Protein AF-A0A0B0IHH5-F1 (afdb_monomer)

Radius of gyration: 28.38 Å; Cα contacts (8 Å, |Δi|>4): 3; chains: 1; bounding box: 73×16×66 Å

Organism: NCBI:txid333138

pLDDT: mean 86.71, std 12.04, range [46.31, 97.19]

Foldseek 3Di:
DPQPDPVNVCVVPDDPCVVVVVVVVVVVVVVVVVVVVVVVVVVVVVVVVVVVVVVVVVVVVVVVVVVVVD

Secondary structure (DSSP, 8-state):
--S--HHHHHHHHS-THHHHHHHHHHHHHHHHHHHHHHHHHHHHHHHHHHHHHHHHHHHHHHHHHHHTT-

InterPro domains:
  IPR025428 Sporulation protein YhaL [PF14147] (14-65)

Sequence (70 aa):
MLTQTAVGAVLLSSPWWVYFVLAGILLSGYLSIKYSLEDKRTEQEWIENEGNIYMQRLEEERERRKISKG

Mean predicted aligned error: 9.38 Å

Solvent-accessible surfac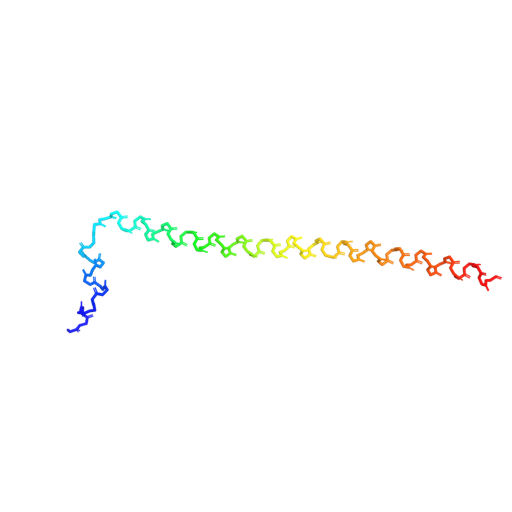e area (backbone atoms only — not comparable to full-atom values): 4062 Å² total; per-residue (Å²): 136,87,71,80,47,71,67,58,50,49,62,74,70,47,61,78,65,56,57,55,52,50,51,49,50,53,51,51,53,50,48,54,52,54,50,58,54,51,49,53,52,57,52,50,56,50,53,54,51,54,51,48,58,50,51,52,56,51,50,53,52,50,52,54,55,51,65,76,74,111

Structure (mmCIF, N/CA/C/O backbone):
data_AF-A0A0B0IHH5-F1
#
_entry.id   AF-A0A0B0IHH5-F1
#
loop_
_atom_site.group_PDB
_atom_site.id
_atom_site.type_symbol
_atom_site.label_atom_id
_atom_site.label_alt_id
_atom_site.label_comp_id
_atom_site.label_asym_id
_atom_site.label_entity_id
_atom_site.label_seq_id
_atom_site.pdbx_PDB_ins_code
_atom_site.Cartn_x
_atom_site.Cartn_y
_atom_site.Cartn_z
_atom_site.occupancy
_atom_site.B_iso_or_equiv
_atom_site.auth_seq_id
_atom_site.auth_comp_id
_atom_site.auth_asym_id
_atom_site.auth_atom_id
_atom_site.pdbx_PDB_model_num
ATOM 1 N N . MET A 1 1 ? 38.450 -6.914 -10.678 1.00 46.31 1 MET A N 1
ATOM 2 C CA . MET A 1 1 ? 37.841 -8.207 -10.285 1.00 46.31 1 MET A CA 1
ATOM 3 C C . MET A 1 1 ? 36.430 -8.084 -9.679 1.00 46.31 1 MET A C 1
ATOM 5 O O . MET A 1 1 ? 35.918 -9.086 -9.210 1.00 46.31 1 MET A O 1
ATOM 9 N N . LEU A 1 2 ? 35.749 -6.924 -9.724 1.00 54.25 2 LEU A N 1
ATOM 10 C CA . LEU A 1 2 ? 34.452 -6.735 -9.036 1.00 54.25 2 LEU A CA 1
ATOM 11 C C . LEU A 1 2 ? 33.199 -6.884 -9.924 1.00 54.25 2 LEU A C 1
ATOM 13 O O . LEU A 1 2 ? 32.090 -6.736 -9.429 1.00 54.25 2 LEU A O 1
ATOM 17 N N . THR A 1 3 ? 33.342 -7.185 -11.218 1.00 58.41 3 THR A N 1
ATOM 18 C CA . THR A 1 3 ? 32.210 -7.213 -12.169 1.00 58.41 3 THR A CA 1
ATOM 19 C C . THR A 1 3 ? 31.794 -8.616 -12.629 1.00 58.41 3 THR A C 1
ATOM 21 O O . THR A 1 3 ? 30.908 -8.738 -13.466 1.00 58.41 3 THR A O 1
ATOM 24 N N . GLN A 1 4 ? 32.388 -9.686 -12.086 1.00 58.78 4 GLN A N 1
ATOM 25 C CA . GLN A 1 4 ? 32.117 -11.075 -12.502 1.00 58.78 4 GLN A CA 1
ATOM 26 C C . GLN A 1 4 ? 31.022 -11.777 -11.677 1.00 58.78 4 GLN A C 1
ATOM 28 O O . GLN A 1 4 ? 31.066 -12.990 -11.486 1.00 58.78 4 GLN A O 1
ATOM 33 N N . THR A 1 5 ? 30.026 -11.055 -11.159 1.00 72.00 5 THR A N 1
ATOM 34 C CA . THR A 1 5 ? 28.833 -11.723 -10.620 1.00 72.00 5 THR A CA 1
ATOM 35 C C . THR A 1 5 ? 27.901 -12.064 -11.782 1.00 72.00 5 THR A C 1
ATOM 37 O O . THR A 1 5 ? 27.552 -11.199 -12.586 1.00 72.00 5 THR A O 1
ATOM 40 N N . ALA A 1 6 ? 27.500 -13.336 -11.887 1.00 67.88 6 ALA A N 1
ATOM 41 C CA . ALA A 1 6 ? 26.653 -13.841 -12.977 1.00 67.88 6 ALA A CA 1
ATOM 42 C C . ALA A 1 6 ? 25.376 -13.002 -13.169 1.00 67.88 6 ALA A C 1
ATOM 44 O O . ALA A 1 6 ? 24.944 -12.764 -14.292 1.00 67.88 6 ALA A O 1
ATOM 45 N N . VAL A 1 7 ? 24.827 -12.471 -12.074 1.00 74.00 7 VAL A N 1
ATOM 46 C CA . VAL A 1 7 ? 23.649 -11.596 -12.085 1.00 74.00 7 VAL A CA 1
ATOM 47 C C . VAL A 1 7 ? 23.933 -10.257 -12.777 1.00 74.00 7 VAL A C 1
ATOM 49 O O . VAL A 1 7 ? 23.135 -9.815 -13.598 1.00 74.00 7 VAL A O 1
ATOM 52 N N . GLY A 1 8 ? 25.080 -9.622 -12.510 1.00 72.81 8 GLY A N 1
ATOM 53 C CA . GLY A 1 8 ? 25.444 -8.346 -13.135 1.00 72.81 8 GLY A CA 1
ATOM 54 C C . GLY A 1 8 ? 25.682 -8.473 -14.642 1.00 72.81 8 GLY A C 1
ATOM 55 O O . GLY A 1 8 ? 25.230 -7.631 -15.414 1.00 72.81 8 GLY A O 1
ATOM 56 N N . ALA A 1 9 ? 26.321 -9.564 -15.073 1.00 73.44 9 ALA A N 1
ATOM 57 C CA . ALA A 1 9 ? 26.551 -9.847 -16.489 1.00 73.44 9 ALA A CA 1
ATOM 58 C C . ALA A 1 9 ? 25.243 -10.133 -17.253 1.00 73.44 9 ALA A C 1
ATOM 60 O O . ALA A 1 9 ? 25.067 -9.662 -18.377 1.00 73.44 9 ALA A O 1
ATOM 61 N N . VAL A 1 10 ? 24.300 -10.853 -16.635 1.00 76.44 10 VAL A N 1
ATOM 62 C CA . VAL A 1 10 ? 22.980 -11.126 -17.227 1.00 76.44 10 VAL A CA 1
ATOM 63 C C . VAL A 1 10 ? 22.157 -9.847 -17.340 1.00 76.44 10 VAL A C 1
ATOM 65 O O . VAL A 1 10 ? 21.550 -9.613 -18.376 1.00 76.44 10 VAL A O 1
ATOM 68 N N . LEU A 1 11 ? 22.179 -8.976 -16.328 1.00 78.69 11 LEU A N 1
ATOM 69 C CA . LEU A 1 11 ? 21.442 -7.712 -16.380 1.00 78.69 11 LEU A CA 1
ATOM 70 C C . LEU A 1 11 ? 21.996 -6.751 -17.438 1.00 78.69 11 LEU A C 1
ATOM 72 O O . LEU A 1 11 ? 21.207 -6.104 -18.119 1.00 78.69 11 LEU A O 1
ATOM 76 N N . LEU A 1 12 ? 23.319 -6.674 -17.619 1.00 81.00 12 LEU A N 1
ATOM 77 C CA . LEU A 1 12 ? 23.946 -5.815 -18.637 1.00 81.00 12 LEU A CA 1
ATOM 78 C C . LEU A 1 12 ? 23.795 -6.352 -20.069 1.00 81.00 12 LEU A C 1
ATOM 80 O O . LEU A 1 12 ? 23.815 -5.570 -21.013 1.00 81.00 12 LEU A O 1
ATOM 84 N N . SER A 1 13 ? 23.643 -7.669 -20.234 1.00 84.94 13 SER A N 1
ATOM 85 C CA . SER A 1 13 ? 23.354 -8.307 -21.528 1.00 84.94 13 SER A CA 1
ATOM 86 C C . SER A 1 13 ? 21.855 -8.501 -21.787 1.00 84.94 13 SER A C 1
ATOM 88 O O . SER A 1 13 ? 21.471 -8.987 -22.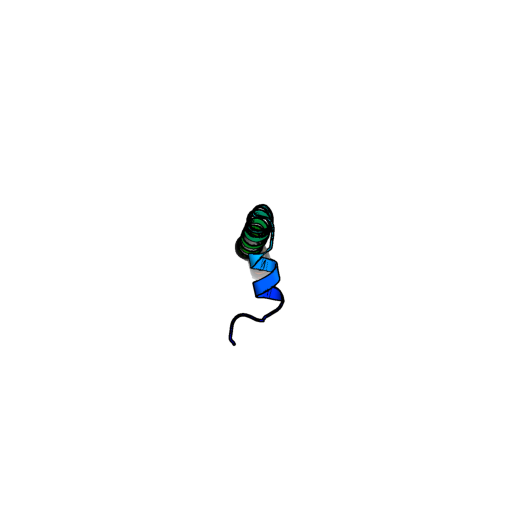853 1.00 84.94 13 SER A O 1
ATOM 90 N N . SER A 1 14 ? 21.000 -8.120 -20.831 1.00 85.50 14 SER A N 1
ATOM 91 C CA . SER A 1 14 ? 19.558 -8.302 -20.949 1.00 85.50 14 SER A CA 1
ATOM 92 C C . SER A 1 14 ? 18.937 -7.311 -21.939 1.00 85.50 14 SER A C 1
ATOM 94 O O . SER A 1 14 ? 19.349 -6.149 -22.011 1.00 85.50 14 SER A O 1
ATOM 96 N N . PRO A 1 15 ? 17.920 -7.739 -22.705 1.00 92.50 15 PRO A N 1
ATOM 97 C CA . PRO A 1 15 ? 17.152 -6.834 -23.545 1.00 92.50 15 PRO A CA 1
ATOM 98 C C . PRO A 1 15 ? 16.533 -5.689 -22.738 1.00 92.50 15 PRO A C 1
ATOM 100 O O . PRO A 1 15 ? 16.072 -5.889 -21.615 1.00 92.50 15 PRO A O 1
ATOM 103 N N . TRP A 1 16 ? 16.408 -4.509 -23.348 1.00 91.19 16 TRP A N 1
ATOM 104 C CA . TRP A 1 16 ? 15.918 -3.311 -22.655 1.00 91.19 16 TRP A CA 1
ATOM 105 C C . TRP A 1 16 ? 14.511 -3.469 -22.046 1.00 91.19 16 TRP A C 1
ATOM 107 O O . TRP A 1 16 ? 14.165 -2.776 -21.091 1.00 91.19 16 TRP A O 1
ATOM 117 N N . TRP A 1 17 ? 13.685 -4.383 -22.568 1.00 94.25 17 TRP A N 1
ATOM 118 C CA . TRP A 1 17 ? 12.339 -4.627 -22.047 1.00 94.25 17 TRP A CA 1
ATOM 119 C C . TRP A 1 17 ? 12.332 -5.289 -20.663 1.00 94.25 17 TRP A C 1
ATOM 121 O O . TRP A 1 17 ? 11.367 -5.129 -19.915 1.00 94.25 17 TRP A O 1
ATOM 131 N N . VAL A 1 18 ? 13.413 -5.978 -20.282 1.00 91.94 18 VAL A N 1
ATOM 132 C CA . VAL A 1 18 ? 13.551 -6.610 -18.960 1.00 91.94 18 VAL A CA 1
ATOM 133 C C . VAL A 1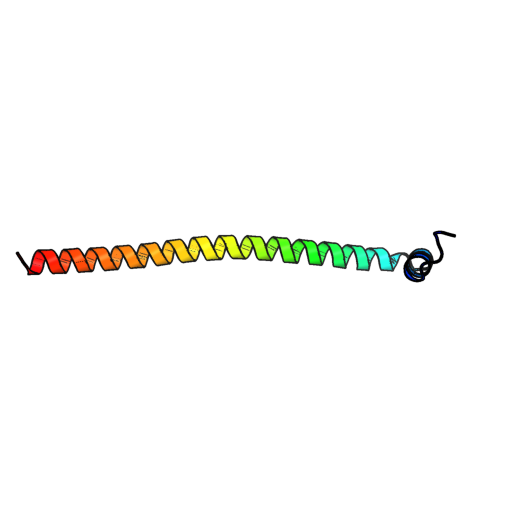 18 ? 13.495 -5.560 -17.852 1.00 91.94 18 VAL A C 1
ATOM 135 O O . VAL A 1 18 ? 12.921 -5.810 -16.793 1.00 91.94 18 VAL A O 1
ATOM 138 N N . TYR A 1 19 ? 13.988 -4.346 -18.109 1.00 92.19 19 TYR A N 1
ATOM 139 C CA . TYR A 1 19 ? 13.894 -3.246 -17.152 1.00 92.19 19 TYR A CA 1
ATOM 140 C C . TYR A 1 19 ? 12.451 -2.772 -16.933 1.00 92.19 19 TYR A C 1
ATOM 142 O O . TYR A 1 19 ? 12.114 -2.407 -15.810 1.00 92.19 19 TYR A O 1
ATOM 150 N N . PHE A 1 20 ? 11.572 -2.836 -17.945 1.00 95.44 20 PHE A N 1
ATOM 151 C CA . PHE A 1 20 ? 10.142 -2.546 -17.756 1.00 95.44 20 PHE A CA 1
ATOM 152 C C . PHE A 1 20 ? 9.462 -3.600 -16.887 1.00 95.44 20 PHE A C 1
ATOM 154 O O . PHE A 1 20 ? 8.660 -3.255 -16.023 1.00 95.44 20 PHE A O 1
ATOM 161 N N . VAL A 1 21 ? 9.813 -4.875 -17.070 1.00 95.44 21 VAL A N 1
ATOM 162 C CA . VAL A 1 21 ? 9.312 -5.955 -16.209 1.00 95.44 21 VAL A CA 1
ATOM 163 C C . VAL A 1 21 ? 9.804 -5.760 -14.777 1.00 95.44 21 VAL A C 1
ATOM 165 O O . VAL A 1 21 ? 9.006 -5.830 -13.847 1.00 95.44 21 VAL A O 1
ATOM 168 N N . LEU A 1 22 ? 11.087 -5.440 -14.588 1.00 94.38 22 LEU A N 1
ATOM 169 C CA . LEU A 1 22 ? 11.654 -5.181 -13.265 1.00 94.38 22 LEU A CA 1
ATOM 170 C C . LEU A 1 22 ? 10.992 -3.974 -12.586 1.00 94.38 22 LEU A C 1
ATOM 172 O O . LEU A 1 22 ? 10.615 -4.059 -11.420 1.00 94.38 22 LEU A O 1
ATOM 176 N N . ALA A 1 23 ? 10.784 -2.880 -13.322 1.00 96.12 23 ALA A N 1
ATOM 177 C CA . ALA A 1 23 ? 10.037 -1.724 -12.836 1.00 96.12 23 ALA A CA 1
ATOM 178 C C . ALA A 1 23 ? 8.595 -2.105 -12.460 1.00 96.12 23 ALA A C 1
ATOM 180 O O . ALA A 1 23 ? 8.118 -1.708 -11.400 1.00 96.12 23 ALA A O 1
ATOM 181 N N . GLY A 1 24 ? 7.927 -2.931 -13.270 1.00 97.12 24 GLY A N 1
ATOM 182 C CA . GLY A 1 24 ? 6.595 -3.459 -12.975 1.00 97.12 24 GLY A CA 1
A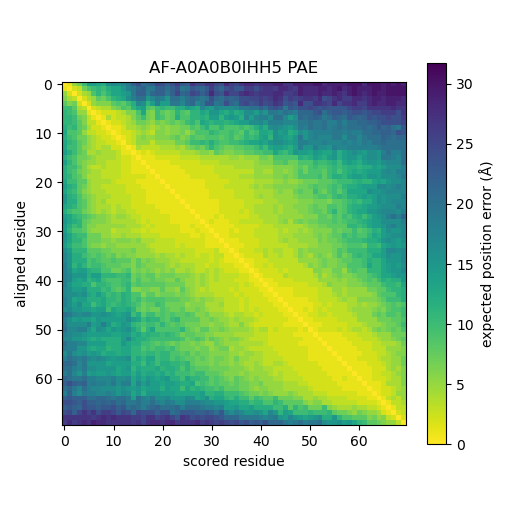TOM 183 C C . GLY A 1 24 ? 6.550 -4.288 -11.690 1.00 97.12 24 GLY A C 1
ATOM 184 O O . GLY A 1 24 ? 5.643 -4.107 -10.881 1.00 97.12 24 GLY A O 1
ATOM 185 N N . ILE A 1 25 ? 7.555 -5.136 -11.449 1.00 96.69 25 ILE A N 1
ATOM 186 C CA . ILE A 1 25 ? 7.673 -5.921 -10.211 1.00 96.69 25 ILE A CA 1
ATOM 187 C C . ILE A 1 25 ? 7.845 -4.997 -9.001 1.00 96.69 25 ILE A C 1
ATOM 189 O O . ILE A 1 25 ? 7.151 -5.171 -7.999 1.00 96.69 25 ILE A O 1
ATOM 193 N N . LEU A 1 26 ? 8.726 -3.995 -9.089 1.00 97.19 26 LEU A N 1
ATOM 194 C CA . LEU A 1 26 ? 8.941 -3.036 -8.001 1.00 97.19 26 LEU A CA 1
ATOM 195 C C . LEU A 1 26 ? 7.675 -2.228 -7.695 1.00 97.19 26 LEU A C 1
ATOM 197 O O . LEU A 1 26 ? 7.302 -2.092 -6.531 1.00 97.19 26 LEU A O 1
ATOM 201 N N . LEU A 1 27 ? 6.984 -1.741 -8.729 1.00 96.81 27 LEU A N 1
ATOM 202 C CA . LEU A 1 27 ? 5.716 -1.023 -8.583 1.00 96.81 27 LEU A CA 1
ATOM 203 C C . LEU A 1 27 ? 4.629 -1.915 -7.974 1.00 96.81 27 LEU A C 1
ATOM 205 O O . LEU A 1 27 ? 3.925 -1.485 -7.063 1.00 96.81 27 LEU A O 1
ATOM 209 N N . SER A 1 28 ? 4.523 -3.167 -8.423 1.00 96.81 28 SER A N 1
ATOM 210 C CA . SER A 1 28 ? 3.579 -4.142 -7.870 1.00 96.81 28 SER A CA 1
ATOM 211 C C . SER A 1 28 ? 3.861 -4.429 -6.397 1.00 96.81 28 SER A C 1
ATOM 213 O O . SER A 1 28 ? 2.933 -4.465 -5.590 1.00 96.81 28 SER A O 1
ATOM 215 N N . GLY A 1 29 ? 5.132 -4.615 -6.030 1.00 96.88 29 GLY A N 1
ATOM 216 C CA . GLY A 1 29 ? 5.536 -4.821 -4.641 1.00 96.88 29 GLY A CA 1
ATOM 217 C C . GLY A 1 29 ? 5.207 -3.611 -3.767 1.00 96.88 29 GLY A C 1
ATOM 218 O O . GLY A 1 29 ? 4.619 -3.762 -2.698 1.00 96.88 29 GLY A O 1
ATOM 219 N N . TYR A 1 30 ? 5.507 -2.402 -4.251 1.00 96.38 30 TYR A N 1
ATOM 220 C CA . TYR A 1 30 ? 5.176 -1.160 -3.552 1.00 96.38 30 TYR A CA 1
ATOM 221 C C . TYR A 1 30 ? 3.667 -1.014 -3.314 1.00 96.38 30 TYR A C 1
ATOM 223 O O . TYR A 1 30 ? 3.241 -0.756 -2.188 1.00 96.38 30 TYR A O 1
ATOM 231 N N . LEU A 1 31 ? 2.852 -1.227 -4.352 1.00 95.12 31 LEU A N 1
ATOM 232 C CA . LEU A 1 31 ? 1.394 -1.151 -4.252 1.00 95.12 31 LEU A CA 1
ATOM 233 C C . LEU A 1 31 ? 0.834 -2.203 -3.296 1.00 95.12 31 LEU A C 1
ATOM 235 O O . LEU A 1 31 ? -0.028 -1.878 -2.486 1.00 95.12 31 LEU A O 1
ATOM 239 N N . SER A 1 32 ? 1.348 -3.433 -3.341 1.00 95.88 32 SER A N 1
ATOM 240 C CA . SER A 1 32 ? 0.937 -4.499 -2.424 1.00 95.88 32 SER A CA 1
ATOM 241 C C . SER A 1 32 ? 1.145 -4.097 -0.960 1.00 95.88 32 SER A C 1
ATOM 243 O 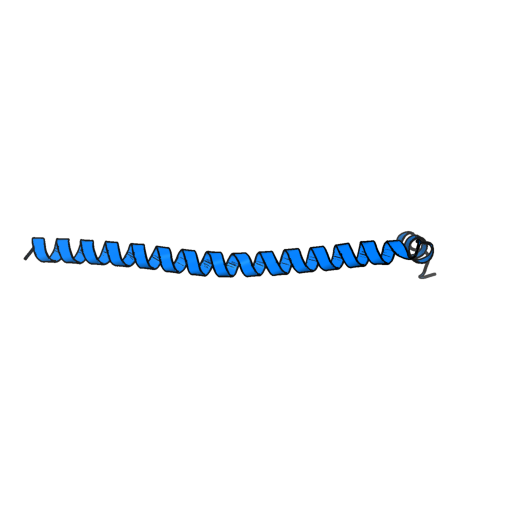O . SER A 1 32 ? 0.229 -4.244 -0.150 1.00 95.88 32 SER A O 1
ATOM 245 N N . ILE A 1 33 ? 2.295 -3.502 -0.626 1.00 94.12 33 ILE A N 1
ATOM 246 C CA . ILE A 1 33 ? 2.569 -3.003 0.731 1.00 94.12 33 ILE A CA 1
ATOM 247 C C . ILE A 1 33 ? 1.643 -1.830 1.081 1.00 94.12 33 ILE A C 1
ATOM 249 O O . ILE A 1 33 ? 1.055 -1.815 2.162 1.00 94.12 33 ILE A O 1
ATOM 253 N N . LYS A 1 34 ? 1.487 -0.862 0.169 1.00 93.38 34 LYS A N 1
ATOM 254 C CA . LYS A 1 34 ? 0.638 0.324 0.361 1.00 93.38 34 LYS A CA 1
ATOM 255 C C . LYS A 1 34 ? -0.815 -0.060 0.643 1.00 93.38 34 LYS A C 1
ATOM 257 O O . LYS A 1 34 ? -1.389 0.439 1.605 1.00 93.38 34 LYS A O 1
ATOM 262 N N . TYR A 1 35 ? -1.387 -0.967 -0.148 1.00 93.56 35 TYR A N 1
ATOM 263 C CA . TYR A 1 35 ? -2.756 -1.448 0.055 1.00 93.56 35 TYR A CA 1
ATOM 264 C C . TYR A 1 35 ? -2.898 -2.272 1.330 1.00 93.56 35 TYR A C 1
ATOM 266 O O . TYR A 1 35 ? -3.846 -2.061 2.074 1.00 93.56 35 TYR A O 1
ATOM 274 N N . SER A 1 36 ? -1.917 -3.120 1.649 1.00 90.50 36 SER A N 1
ATOM 275 C CA . SER A 1 36 ? -1.944 -3.892 2.898 1.00 90.50 36 SER A CA 1
ATOM 276 C C . SER A 1 36 ? -1.953 -3.002 4.145 1.00 90.50 36 SER A C 1
ATOM 278 O O . SER A 1 36 ? -2.485 -3.394 5.178 1.00 90.50 36 SER A O 1
ATOM 280 N N . LEU A 1 37 ? -1.334 -1.818 4.089 1.00 89.50 37 LEU A N 1
ATOM 281 C CA . LEU A 1 37 ? -1.362 -0.863 5.198 1.00 89.50 37 LEU A CA 1
ATOM 282 C C . LEU A 1 37 ? -2.690 -0.098 5.263 1.00 89.50 37 LEU A C 1
ATOM 284 O O . LEU A 1 37 ? -3.184 0.183 6.353 1.00 89.50 37 LEU A O 1
ATOM 288 N N . GLU A 1 38 ? -3.256 0.237 4.106 1.00 92.06 38 GLU A N 1
ATOM 289 C CA . GLU A 1 38 ? -4.532 0.945 4.007 1.00 92.06 38 GLU A CA 1
ATOM 290 C C . GLU A 1 38 ? -5.705 0.076 4.483 1.00 92.06 38 GLU A C 1
ATOM 292 O O . GLU A 1 38 ? -6.496 0.547 5.300 1.00 92.06 38 GLU A O 1
ATOM 297 N N . ASP A 1 39 ? -5.738 -1.205 4.098 1.00 88.88 39 ASP A N 1
ATOM 298 C CA . ASP A 1 39 ? -6.734 -2.178 4.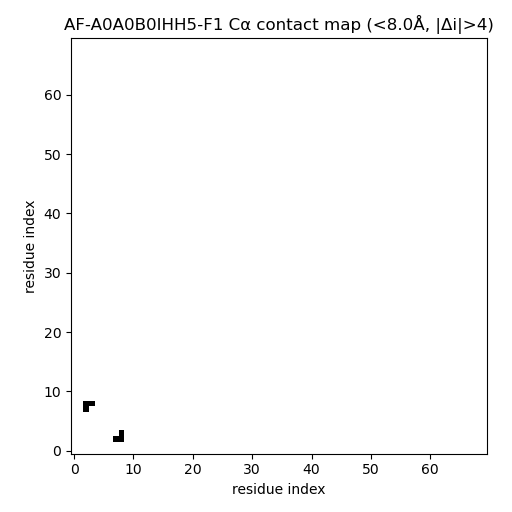570 1.00 88.88 39 ASP A CA 1
ATOM 299 C C . ASP A 1 39 ? -6.727 -2.303 6.096 1.00 88.88 39 ASP A C 1
ATOM 301 O O . ASP A 1 39 ? -7.781 -2.251 6.726 1.00 88.88 39 ASP A O 1
ATOM 305 N N . LYS A 1 40 ? -5.541 -2.370 6.717 1.00 89.00 40 LYS A N 1
ATOM 306 C CA . LYS A 1 40 ? -5.416 -2.465 8.183 1.00 89.00 40 LYS A CA 1
ATOM 307 C C . LYS A 1 40 ? -6.028 -1.276 8.913 1.00 89.00 40 LYS A C 1
ATOM 309 O O . LYS A 1 40 ? -6.567 -1.441 10.002 1.00 89.00 40 LYS A O 1
ATOM 314 N N . ARG A 1 41 ? -5.922 -0.072 8.346 1.00 90.31 41 ARG A N 1
ATOM 315 C CA . ARG A 1 41 ? -6.520 1.124 8.950 1.00 90.31 41 ARG A CA 1
ATOM 316 C C . ARG A 1 41 ? -8.043 1.051 8.882 1.00 90.31 41 ARG A C 1
ATOM 318 O O . ARG A 1 41 ? -8.702 1.299 9.884 1.00 90.31 41 ARG A O 1
ATOM 325 N N . THR A 1 42 ? -8.585 0.693 7.723 1.00 89.94 42 THR A N 1
ATOM 326 C CA . THR A 1 42 ? -10.035 0.570 7.532 1.00 89.94 42 THR A CA 1
ATOM 327 C C . THR A 1 42 ? -10.629 -0.541 8.396 1.00 89.94 42 THR A C 1
ATOM 329 O O . THR A 1 42 ? -11.684 -0.350 8.996 1.00 89.94 42 THR A O 1
ATOM 332 N N . GLU A 1 43 ? -9.937 -1.672 8.521 1.00 90.38 43 GLU A N 1
ATOM 333 C CA . GLU A 1 43 ? -10.343 -2.767 9.402 1.00 90.38 43 GLU A CA 1
ATOM 334 C C . GLU A 1 43 ? -10.359 -2.326 10.874 1.00 90.38 43 GLU A C 1
ATOM 336 O O . GLU A 1 43 ? -11.327 -2.587 11.584 1.00 90.38 43 GLU A O 1
ATOM 341 N N . GLN A 1 44 ? -9.348 -1.573 11.321 1.00 91.75 44 GLN A N 1
ATOM 342 C CA . GLN A 1 44 ? -9.281 -1.057 12.690 1.00 91.75 44 GLN A CA 1
ATOM 343 C C . GLN A 1 44 ? -10.426 -0.083 13.018 1.00 91.75 44 GLN A C 1
ATOM 345 O O . GLN A 1 44 ? -11.049 -0.207 14.072 1.00 91.75 44 GLN A O 1
ATOM 350 N N . GLU A 1 45 ? -10.732 0.858 12.119 1.00 92.50 45 GLU A N 1
ATOM 351 C CA . GLU A 1 45 ? -11.857 1.795 12.285 1.00 92.50 45 GLU A CA 1
ATOM 352 C C . GLU A 1 45 ? -13.201 1.056 12.386 1.00 92.50 45 GLU A C 1
ATOM 354 O O . GLU A 1 45 ? -14.089 1.439 13.153 1.00 92.50 45 GLU A O 1
ATOM 359 N N . TRP A 1 46 ? -13.353 -0.030 11.627 1.00 91.75 46 TRP A N 1
ATOM 360 C CA . TRP A 1 46 ? -14.546 -0.866 11.681 1.00 91.75 46 TRP A CA 1
ATOM 361 C C . TRP A 1 46 ? -14.642 -1.648 12.999 1.00 91.75 46 TRP A C 1
ATOM 363 O O . TRP A 1 46 ? -15.698 -1.632 13.635 1.00 91.75 46 TRP A O 1
ATOM 373 N N . ILE A 1 47 ? -13.533 -2.238 13.462 1.00 91.25 47 ILE A N 1
ATOM 374 C CA . ILE A 1 47 ? -13.449 -2.939 14.754 1.00 91.25 47 ILE A CA 1
ATOM 375 C C . ILE A 1 47 ? -13.819 -2.003 15.914 1.00 91.25 47 ILE A C 1
ATOM 377 O O . ILE A 1 47 ? -14.578 -2.391 16.805 1.00 91.25 47 ILE A O 1
ATOM 381 N N . GLU A 1 48 ? -13.317 -0.766 15.917 1.00 91.75 48 GLU A N 1
ATOM 382 C CA . GLU A 1 48 ? -13.636 0.214 16.963 1.00 91.75 48 GLU A CA 1
ATOM 383 C C . GLU A 1 48 ? -15.122 0.587 16.975 1.00 91.75 48 GLU A C 1
ATOM 385 O O . GLU A 1 48 ? -15.744 0.623 18.042 1.00 91.75 48 GLU A O 1
ATOM 390 N N . ASN A 1 49 ? -15.721 0.801 15.801 1.00 93.75 49 ASN A N 1
ATOM 391 C CA . ASN A 1 49 ? -17.146 1.105 15.693 1.00 93.75 49 ASN A CA 1
ATOM 392 C C . ASN A 1 49 ? -18.032 -0.054 16.167 1.00 93.75 49 ASN A C 1
ATOM 394 O O . ASN A 1 49 ? -18.987 0.173 16.915 1.00 93.75 49 ASN A O 1
ATOM 398 N N . GLU A 1 50 ? -17.721 -1.295 15.787 1.00 92.06 50 GLU A N 1
ATOM 399 C CA . GLU A 1 50 ? -18.461 -2.460 16.283 1.00 92.06 50 GLU A CA 1
ATOM 400 C C . GLU A 1 50 ? -18.306 -2.642 17.796 1.00 92.06 50 GLU A C 1
ATOM 402 O O . GLU A 1 50 ? -19.288 -2.925 18.494 1.00 92.06 50 GLU A O 1
ATOM 407 N N . GLY A 1 51 ? -17.098 -2.411 18.321 1.00 93.56 51 GLY A N 1
ATOM 408 C CA . GLY A 1 51 ? -16.833 -2.398 19.756 1.00 93.56 51 GLY A CA 1
ATOM 409 C C . GLY A 1 51 ? -17.699 -1.372 20.490 1.00 93.56 51 GLY A C 1
ATOM 410 O O . GLY A 1 51 ? -18.303 -1.691 21.516 1.00 93.56 51 GLY A O 1
ATOM 411 N N . ASN A 1 52 ? -17.841 -0.167 19.935 1.00 94.12 52 ASN A N 1
ATOM 412 C CA . ASN A 1 52 ? -18.676 0.883 20.512 1.00 94.12 52 ASN A CA 1
ATOM 413 C C . ASN A 1 52 ? -20.168 0.499 20.529 1.00 94.12 52 ASN A C 1
ATOM 415 O O . ASN A 1 52 ? -20.831 0.636 21.558 1.00 94.12 52 ASN A O 1
ATOM 419 N N . ILE A 1 53 ? -20.689 -0.069 19.434 1.00 94.50 53 ILE A N 1
ATOM 420 C CA . ILE A 1 53 ? -22.075 -0.573 19.374 1.00 94.50 53 ILE A CA 1
ATOM 421 C C . ILE A 1 53 ? -22.306 -1.688 20.407 1.00 94.50 53 ILE A C 1
ATOM 423 O O . ILE A 1 53 ? -23.379 -1.786 21.009 1.00 94.50 53 ILE A O 1
ATOM 427 N N . TYR A 1 54 ? -21.323 -2.561 20.636 1.00 93.50 54 TYR A N 1
ATOM 428 C CA . TYR A 1 54 ? -21.414 -3.576 21.686 1.00 93.50 54 TYR A CA 1
ATOM 429 C C . TYR A 1 54 ? -21.476 -2.955 23.089 1.00 93.50 54 TYR A C 1
ATOM 431 O O . TYR A 1 54 ? -22.340 -3.328 23.885 1.00 93.50 54 TYR A O 1
ATOM 439 N N . MET A 1 55 ? -20.613 -1.978 23.377 1.00 93.62 55 MET A N 1
ATOM 440 C CA . MET A 1 55 ? -20.583 -1.294 24.674 1.00 93.62 55 MET A CA 1
ATOM 441 C C . MET A 1 55 ? -21.885 -0.551 24.973 1.00 93.62 55 MET A C 1
ATOM 443 O O . MET A 1 55 ? -22.406 -0.685 26.079 1.00 93.62 55 MET A O 1
ATOM 447 N N . GLN A 1 56 ? -22.460 0.137 23.983 1.00 93.75 56 GLN A N 1
ATOM 448 C CA . GLN A 1 56 ? -23.758 0.805 24.125 1.00 93.75 56 GLN A CA 1
ATOM 449 C C . GLN A 1 56 ? -24.866 -0.174 24.531 1.00 93.75 56 GLN A C 1
ATOM 451 O O . GLN A 1 56 ? -25.583 0.060 25.502 1.00 93.75 56 GLN A O 1
ATOM 456 N N . ARG A 1 57 ? -24.963 -1.326 23.854 1.00 93.44 57 ARG A N 1
ATOM 457 C CA . ARG A 1 57 ? -25.958 -2.360 24.194 1.00 93.44 57 ARG A CA 1
ATOM 458 C C . ARG A 1 57 ? -25.762 -2.911 25.607 1.00 93.44 57 ARG A C 1
ATOM 460 O O . ARG A 1 57 ? -26.733 -3.153 26.323 1.00 93.44 57 ARG A O 1
ATOM 467 N N . LEU A 1 58 ? -24.512 -3.086 26.032 1.00 92.94 58 LEU A N 1
ATOM 468 C CA . LEU A 1 58 ? -24.192 -3.550 27.381 1.00 92.94 58 LEU A CA 1
ATOM 469 C C . LEU A 1 58 ? -24.573 -2.519 28.455 1.00 92.94 58 LEU A C 1
ATOM 471 O O . LEU A 1 58 ? -25.040 -2.895 29.534 1.00 92.94 58 LEU A O 1
ATOM 475 N N . GLU A 1 59 ? -24.368 -1.231 28.183 1.00 93.38 59 GLU A N 1
ATOM 476 C CA . GLU A 1 59 ? -24.795 -0.141 29.062 1.00 93.38 59 GLU A CA 1
ATOM 477 C C . GLU A 1 59 ? -26.317 -0.095 29.195 1.00 93.38 59 GLU A C 1
ATOM 479 O O . GLU A 1 59 ? -26.821 -0.070 30.318 1.00 93.38 59 GLU A O 1
ATOM 484 N N . GLU A 1 60 ? -27.056 -0.206 28.088 1.00 93.19 60 GLU A N 1
ATOM 485 C CA . GLU A 1 60 ? -28.520 -0.287 28.115 1.00 93.19 60 GLU A CA 1
ATOM 486 C C . GLU A 1 60 ? -29.019 -1.465 28.963 1.00 93.19 60 GLU A C 1
ATOM 488 O O . GLU A 1 60 ? -29.941 -1.313 29.769 1.00 93.19 60 GLU A O 1
ATOM 493 N N . GLU A 1 61 ? -28.408 -2.646 28.833 1.00 91.94 61 GLU A N 1
ATOM 494 C CA . GLU A 1 61 ? -28.748 -3.793 29.679 1.00 91.94 61 GLU A CA 1
ATOM 495 C C . GLU A 1 61 ? -28.439 -3.548 31.159 1.00 91.94 61 GLU 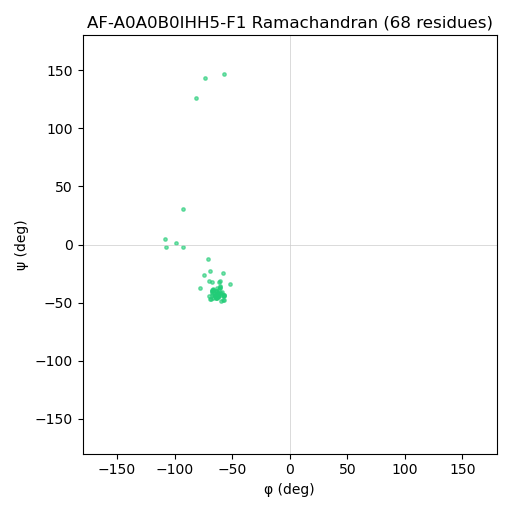A C 1
ATOM 497 O O . GLU A 1 61 ? -29.226 -3.937 32.028 1.00 91.94 61 GLU A O 1
ATOM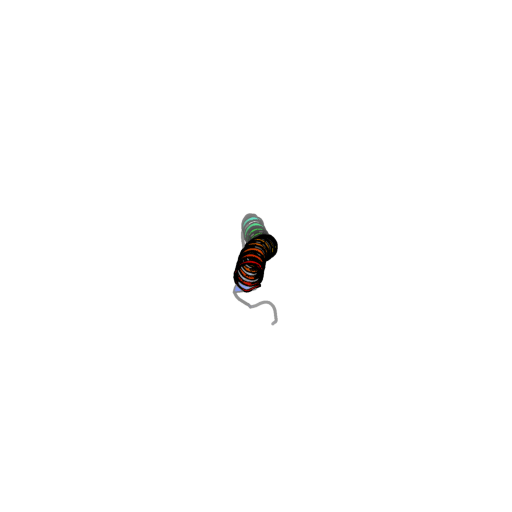 502 N N . ARG A 1 62 ? -27.302 -2.915 31.474 1.00 89.88 62 ARG A N 1
ATOM 503 C CA . ARG A 1 62 ? -26.944 -2.567 32.857 1.00 89.88 62 ARG A CA 1
ATOM 504 C C . ARG A 1 62 ? -27.954 -1.602 33.462 1.00 89.88 62 ARG A C 1
ATOM 506 O O . ARG A 1 62 ? -28.375 -1.826 34.596 1.00 89.88 62 ARG A O 1
ATOM 513 N N . GLU A 1 63 ? -28.369 -0.583 32.719 1.00 91.88 63 GLU A N 1
ATOM 514 C CA . GLU A 1 63 ? -29.375 0.382 33.168 1.00 91.88 63 GLU A CA 1
ATOM 515 C C . GLU A 1 63 ? -30.742 -0.285 33.373 1.00 91.88 63 GLU A C 1
ATOM 517 O O . GLU A 1 63 ? -31.354 -0.120 34.430 1.00 91.88 63 GLU A O 1
ATOM 522 N N . ARG A 1 64 ? -31.180 -1.164 32.458 1.00 89.44 64 ARG A N 1
ATOM 523 C CA . ARG A 1 64 ? -32.416 -1.956 32.644 1.00 89.44 64 ARG A CA 1
ATOM 524 C C . ARG A 1 64 ? -32.372 -2.819 33.908 1.00 89.44 64 ARG A C 1
ATOM 526 O O . ARG A 1 64 ? -33.361 -2.898 34.636 1.00 89.44 64 ARG A O 1
ATOM 533 N N . ARG A 1 65 ? -31.228 -3.447 34.205 1.00 85.06 65 ARG A N 1
ATOM 534 C CA . ARG A 1 65 ? -31.045 -4.256 35.426 1.00 85.06 65 ARG A CA 1
ATOM 535 C C . ARG A 1 65 ? -31.003 -3.412 36.702 1.00 85.06 65 ARG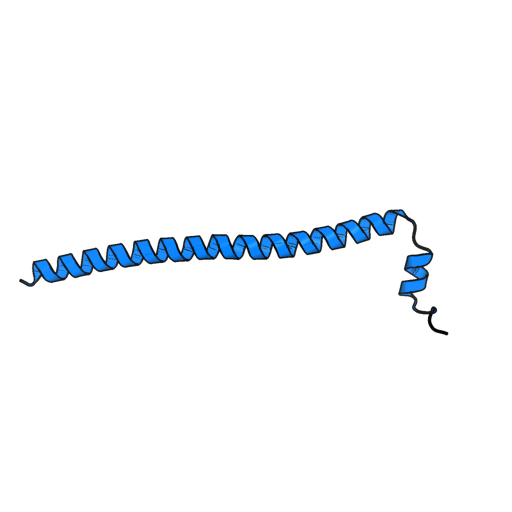 A C 1
ATOM 537 O O . ARG A 1 65 ? -31.422 -3.914 37.743 1.00 85.06 65 ARG A O 1
ATOM 544 N N . LYS A 1 66 ? -30.508 -2.169 36.646 1.00 83.25 66 LYS A N 1
ATOM 545 C CA . LYS A 1 66 ? -30.551 -1.228 37.780 1.00 83.25 66 LYS A CA 1
ATOM 546 C C . LYS A 1 66 ? -31.980 -0.774 38.070 1.00 83.25 66 LYS A C 1
ATOM 548 O O . LYS A 1 66 ? -32.394 -0.841 39.220 1.00 83.25 66 LYS A O 1
ATOM 553 N N . ILE A 1 67 ? -32.738 -0.390 37.039 1.00 75.62 67 ILE A N 1
ATOM 554 C CA . ILE A 1 67 ? -34.134 0.064 37.179 1.00 75.62 67 ILE A CA 1
ATOM 555 C C . ILE A 1 67 ? -35.031 -1.059 37.718 1.00 75.62 67 ILE A C 1
ATOM 557 O O . ILE A 1 67 ? -35.885 -0.807 38.551 1.00 75.62 67 ILE A O 1
ATOM 561 N N . SER A 1 68 ? -34.809 -2.312 37.305 1.00 68.81 68 SER A N 1
ATOM 562 C CA . SER A 1 68 ? -35.584 -3.465 37.795 1.00 68.81 68 SER A CA 1
ATOM 563 C C . SER A 1 68 ? -35.290 -3.867 39.251 1.00 68.81 68 SER A C 1
ATOM 565 O O . SER A 1 68 ? -36.004 -4.717 39.784 1.00 68.81 68 SER A O 1
ATOM 567 N N . LYS A 1 69 ? -34.218 -3.356 39.870 1.00 61.94 69 LYS A N 1
ATOM 568 C CA . LYS A 1 69 ? -33.804 -3.711 41.240 1.00 61.94 69 LYS A CA 1
ATOM 569 C C . LYS A 1 69 ? -34.053 -2.604 42.278 1.00 61.94 69 LYS A C 1
ATOM 571 O O . LYS A 1 69 ? -33.741 -2.841 43.444 1.00 61.94 69 LYS A O 1
ATOM 576 N N . GLY A 1 70 ? -34.561 -1.438 41.870 1.00 52.72 70 GLY A N 1
ATOM 577 C CA . GLY A 1 70 ? -35.026 -0.364 42.761 1.00 52.72 70 GLY A CA 1
ATOM 578 C C . GLY A 1 70 ? -36.536 -0.408 42.930 1.00 52.72 70 GLY A C 1
ATOM 579 O O . GLY A 1 70 ? -36.992 -0.068 44.040 1.00 52.72 70 GLY A O 1
#